Protein AF-A0AAV8ZAI3-F1 (afdb_monomer_lite)

Structure (mmCIF, N/CA/C/O backbone):
data_AF-A0AAV8ZAI3-F1
#
_entry.id   AF-A0AAV8ZAI3-F1
#
loop_
_atom_site.group_PDB
_atom_site.id
_atom_site.type_symbol
_atom_site.label_atom_id
_atom_site.label_alt_id
_atom_site.label_comp_id
_atom_site.label_asym_id
_atom_site.label_entity_id
_atom_site.label_seq_id
_atom_site.pdbx_PDB_ins_code
_atom_site.Cartn_x
_atom_site.Cartn_y
_atom_site.Cartn_z
_atom_site.occupancy
_atom_site.B_iso_or_equiv
_atom_site.auth_seq_id
_atom_site.auth_comp_id
_atom_site.auth_asym_id
_atom_site.auth_atom_id
_atom_site.pdbx_PDB_model_num
ATOM 1 N N . TYR A 1 1 ? -7.635 7.831 29.898 1.00 62.84 1 TYR A N 1
ATOM 2 C CA . TYR A 1 1 ? -7.127 9.206 29.703 1.00 62.84 1 TYR A CA 1
ATOM 3 C C . TYR A 1 1 ? -7.526 10.017 30.924 1.00 62.84 1 TYR A C 1
ATOM 5 O O . TYR A 1 1 ? -8.664 9.876 31.338 1.00 62.84 1 TYR A O 1
ATOM 13 N N . ASN A 1 2 ? -6.608 10.753 31.562 1.00 79.00 2 ASN A N 1
ATOM 14 C CA . ASN A 1 2 ? -6.885 11.492 32.811 1.00 79.00 2 ASN A CA 1
ATOM 15 C C . ASN A 1 2 ? -7.615 10.676 33.907 1.00 79.00 2 ASN A C 1
ATOM 17 O O . ASN A 1 2 ? -8.533 11.169 34.547 1.00 79.00 2 ASN A O 1
ATOM 21 N N . GLY A 1 3 ? -7.222 9.413 34.117 1.00 87.50 3 GLY A N 1
ATOM 22 C CA . GLY A 1 3 ? -7.841 8.540 35.128 1.00 87.50 3 GLY A CA 1
ATOM 23 C C . GLY A 1 3 ? -9.149 7.859 34.706 1.00 87.50 3 GLY A C 1
ATOM 24 O O . GLY A 1 3 ? -9.642 7.010 35.441 1.00 87.50 3 GLY A O 1
ATOM 25 N N . GLU A 1 4 ? -9.675 8.153 33.515 1.00 84.81 4 GLU A N 1
ATOM 26 C CA . GLU A 1 4 ? -10.882 7.515 32.983 1.00 84.81 4 GLU A CA 1
ATOM 27 C C . GLU A 1 4 ? -10.562 6.385 31.993 1.00 84.81 4 GLU A C 1
ATOM 29 O O . GLU A 1 4 ? -9.610 6.468 31.200 1.00 84.81 4 GLU A O 1
ATOM 34 N N . TYR A 1 5 ? -11.378 5.329 32.036 1.00 86.06 5 TYR A N 1
ATOM 35 C CA . TYR A 1 5 ? -11.318 4.183 31.130 1.00 86.06 5 TYR A CA 1
ATOM 36 C C . TYR A 1 5 ? -12.298 4.376 29.974 1.00 86.06 5 TYR A C 1
ATOM 38 O O . TYR A 1 5 ? -13.447 4.752 30.184 1.00 86.06 5 TYR A O 1
ATOM 46 N N . PHE A 1 6 ? -11.847 4.074 28.759 1.00 82.25 6 PHE A N 1
ATOM 47 C CA . PHE A 1 6 ? -12.652 4.177 27.545 1.00 82.25 6 PHE A CA 1
ATOM 48 C C . PHE A 1 6 ? -12.670 2.828 26.837 1.00 82.25 6 PHE A C 1
ATOM 50 O O . PHE A 1 6 ? -11.642 2.152 26.759 1.00 82.25 6 PHE A O 1
ATOM 57 N N . GLN A 1 7 ? -13.832 2.450 26.309 1.00 84.94 7 GLN A N 1
ATOM 58 C CA . GLN A 1 7 ? -13.997 1.253 25.498 1.00 84.94 7 GLN A CA 1
ATOM 59 C C . GLN A 1 7 ? -14.168 1.653 24.034 1.00 84.94 7 GLN A C 1
ATOM 61 O O . GLN A 1 7 ? -15.001 2.491 23.695 1.00 84.94 7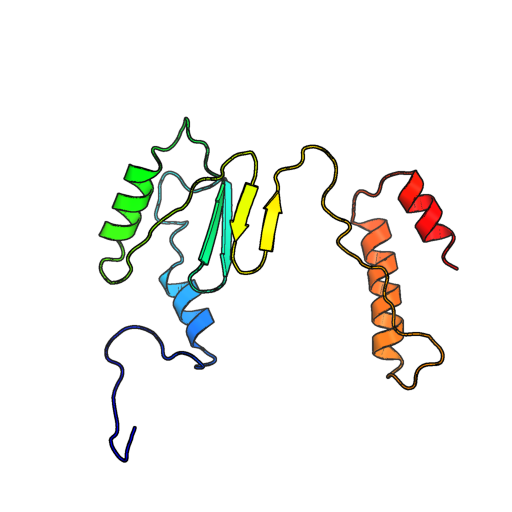 GLN A O 1
ATOM 66 N N . GLN A 1 8 ? -13.376 1.043 23.156 1.00 80.25 8 GLN A N 1
ATOM 67 C CA . GLN A 1 8 ? -13.537 1.216 21.720 1.00 80.25 8 GLN A CA 1
ATOM 68 C C . GLN A 1 8 ? -14.691 0.334 21.234 1.00 80.25 8 GLN A C 1
ATOM 70 O O . GLN A 1 8 ? -14.624 -0.890 21.341 1.00 80.25 8 GLN A O 1
ATOM 75 N N . HIS A 1 9 ? -15.754 0.959 20.728 1.00 80.06 9 HIS A N 1
ATOM 76 C CA . HIS A 1 9 ? -16.926 0.253 20.202 1.00 80.06 9 HIS A CA 1
ATOM 77 C C . HIS A 1 9 ? -16.768 -0.147 18.729 1.00 80.06 9 HIS A C 1
ATOM 79 O O . HIS A 1 9 ? -17.304 -1.174 18.322 1.00 80.06 9 HIS A O 1
ATOM 85 N N . GLU A 1 10 ? -16.008 0.626 17.946 1.00 75.75 10 GLU A N 1
ATOM 86 C CA . GLU A 1 10 ? -15.798 0.388 16.517 1.00 75.75 10 GLU A CA 1
ATOM 87 C C . GLU A 1 10 ? -14.332 0.571 16.106 1.00 75.75 10 GLU A C 1
ATOM 89 O O . GLU A 1 10 ? -13.595 1.399 16.652 1.00 75.75 10 GLU A O 1
ATOM 94 N N . GLY A 1 11 ? -13.913 -0.213 15.112 1.00 76.06 11 GLY A N 1
ATOM 95 C CA . GLY A 1 11 ? -12.538 -0.243 14.626 1.00 76.06 11 GLY A CA 1
ATOM 96 C C . GLY A 1 11 ? -11.586 -1.001 15.552 1.00 76.06 11 GLY A C 1
ATOM 97 O O . GLY A 1 11 ? -11.987 -1.692 16.487 1.00 76.06 11 GLY A O 1
ATOM 98 N N . THR A 1 12 ? -10.296 -0.894 15.260 1.00 76.38 12 THR A N 1
ATOM 99 C CA . THR A 1 12 ? -9.236 -1.547 16.033 1.00 76.38 12 THR A CA 1
ATOM 100 C C . THR A 1 12 ? -8.358 -0.485 16.680 1.00 76.38 12 THR A C 1
ATOM 102 O O . THR A 1 12 ? -8.056 0.516 16.029 1.00 76.38 12 THR A O 1
ATOM 105 N N . ALA A 1 13 ? -7.913 -0.689 17.919 1.00 78.88 13 ALA A N 1
ATOM 106 C CA . ALA A 1 13 ? -7.033 0.271 18.582 1.00 78.88 13 ALA A CA 1
ATOM 107 C C . ALA A 1 13 ? -5.711 0.422 17.812 1.00 78.88 13 ALA A C 1
ATOM 109 O O . ALA A 1 13 ? -5.088 -0.577 17.427 1.00 78.88 13 ALA A O 1
ATOM 110 N N . MET A 1 14 ? -5.268 1.666 17.612 1.00 76.62 14 MET A N 1
ATOM 111 C CA . MET A 1 14 ? -3.923 1.942 17.109 1.00 76.62 14 MET A CA 1
ATOM 112 C C . MET A 1 14 ? -2.896 1.399 18.110 1.00 76.62 14 MET A C 1
ATOM 114 O O . MET A 1 14 ? -3.015 1.618 19.313 1.00 76.62 14 MET A O 1
ATOM 118 N N . GLY A 1 15 ? -1.905 0.653 17.618 1.00 72.50 15 GLY A N 1
ATOM 119 C CA . GLY A 1 15 ? -0.880 0.022 18.457 1.00 72.50 15 GLY A CA 1
ATOM 120 C C . GLY A 1 15 ? -1.233 -1.374 18.981 1.00 72.50 15 GLY A C 1
ATOM 121 O O . GLY A 1 15 ? -0.382 -2.020 19.588 1.00 72.50 15 GLY A O 1
ATOM 122 N N . ASN A 1 16 ? -2.437 -1.891 18.714 1.00 78.25 16 ASN A N 1
ATOM 123 C CA . ASN A 1 16 ? -2.725 -3.305 18.952 1.00 78.25 16 ASN A CA 1
ATOM 124 C C . ASN A 1 16 ? -2.059 -4.164 17.856 1.00 78.25 16 ASN A C 1
ATOM 126 O O . ASN A 1 16 ? -2.251 -3.944 16.661 1.00 78.25 16 ASN A O 1
ATOM 130 N N . SER A 1 17 ? -1.261 -5.151 18.275 1.00 79.56 17 SER A N 1
ATOM 131 C CA . SER A 1 17 ? -0.479 -6.025 17.391 1.00 79.56 17 SER A CA 1
ATOM 132 C C . SER A 1 17 ? -1.338 -6.886 16.460 1.00 79.56 17 SER A C 1
ATOM 134 O O . SER A 1 17 ? -0.874 -7.289 15.395 1.00 79.56 17 SER A O 1
ATOM 136 N N . LEU A 1 18 ? -2.598 -7.141 16.821 1.00 80.50 18 LEU A N 1
ATOM 137 C CA . LEU A 1 18 ? -3.542 -7.919 16.020 1.00 80.50 18 LEU A CA 1
ATOM 138 C C . LEU A 1 18 ? -4.351 -7.053 15.040 1.00 80.50 18 LEU A C 1
ATOM 140 O O . LEU A 1 18 ? -4.913 -7.576 14.076 1.00 80.50 18 LEU A O 1
ATOM 144 N N . SER A 1 19 ? -4.385 -5.734 15.251 1.00 76.88 19 SER A N 1
ATOM 145 C CA . SER A 1 19 ? -5.138 -4.785 14.425 1.00 76.88 19 SER A CA 1
ATOM 146 C C . SER A 1 19 ? -4.833 -4.910 12.928 1.00 76.88 19 SER A C 1
ATOM 148 O O . SER A 1 19 ? -5.780 -5.080 12.159 1.00 76.88 19 SER A O 1
ATOM 150 N N . PRO A 1 20 ? -3.560 -4.941 12.472 1.00 73.00 20 PRO A N 1
ATOM 151 C CA . PRO A 1 20 ? -3.260 -5.031 11.041 1.00 73.00 20 PRO A CA 1
ATOM 152 C C . PRO A 1 20 ? -3.772 -6.330 10.409 1.00 73.00 20 PRO A C 1
ATOM 154 O O . PRO A 1 20 ? -4.223 -6.343 9.263 1.00 73.00 20 PRO A O 1
ATOM 157 N N . TYR A 1 21 ? -3.738 -7.432 11.163 1.00 76.50 21 TYR A N 1
ATOM 158 C CA . TYR A 1 21 ? -4.239 -8.721 10.697 1.00 76.50 21 TYR A CA 1
ATOM 159 C C . TYR A 1 21 ? -5.764 -8.710 10.553 1.00 76.50 21 TYR A C 1
ATOM 161 O O . TYR A 1 21 ? -6.287 -9.106 9.510 1.00 76.50 21 TYR A O 1
ATOM 169 N N . LEU A 1 22 ? -6.476 -8.204 11.564 1.00 75.00 22 LEU A N 1
ATOM 170 C CA . LEU A 1 22 ? -7.936 -8.084 11.534 1.00 75.00 22 LEU A CA 1
ATOM 171 C C . LEU A 1 22 ? -8.402 -7.141 10.423 1.00 75.00 22 LEU A C 1
ATOM 173 O O . LEU A 1 22 ? -9.338 -7.476 9.702 1.00 75.00 22 LEU A O 1
ATOM 177 N N . VAL A 1 23 ? -7.716 -6.013 10.226 1.00 75.31 23 VAL A N 1
ATOM 178 C CA . VAL A 1 23 ? -8.001 -5.063 9.140 1.00 75.31 23 VAL A CA 1
ATOM 179 C C . VAL A 1 23 ? -7.782 -5.707 7.771 1.00 75.31 23 VAL A C 1
ATOM 181 O O . VAL A 1 23 ? -8.581 -5.496 6.856 1.00 75.31 23 VAL A O 1
ATOM 184 N N . ASN A 1 24 ? -6.742 -6.527 7.607 1.00 74.00 24 ASN A N 1
ATOM 185 C CA . ASN A 1 24 ? -6.513 -7.269 6.365 1.00 74.00 24 ASN A CA 1
ATOM 186 C C . ASN A 1 24 ? -7.565 -8.352 6.114 1.00 74.00 24 ASN A C 1
ATOM 188 O O . ASN A 1 24 ? -8.000 -8.522 4.975 1.00 74.00 24 ASN A O 1
ATOM 192 N N . LEU A 1 25 ? -8.006 -9.058 7.156 1.00 75.56 25 LEU A N 1
ATOM 193 C CA . LEU A 1 25 ? -9.063 -10.059 7.043 1.00 75.56 25 LEU A CA 1
ATOM 194 C C . LEU A 1 25 ? -10.422 -9.420 6.722 1.00 75.56 25 LEU A C 1
ATOM 196 O O . LEU A 1 25 ? -11.125 -9.889 5.828 1.00 75.56 25 LEU A O 1
ATOM 200 N N . PHE A 1 26 ? -10.770 -8.334 7.416 1.00 73.06 26 PHE A N 1
ATOM 201 C CA . PHE A 1 26 ? -12.020 -7.596 7.224 1.00 73.06 26 PHE A CA 1
ATOM 202 C C . PHE A 1 26 ? -12.144 -7.046 5.797 1.00 73.06 26 PHE A C 1
ATOM 204 O O . PHE A 1 26 ? -13.201 -7.130 5.173 1.00 73.06 26 PHE A O 1
ATOM 211 N N . MET A 1 27 ? -11.033 -6.557 5.246 1.00 72.25 27 MET A N 1
ATOM 212 C CA . MET A 1 27 ? -10.962 -5.916 3.928 1.00 72.25 27 MET A CA 1
ATOM 213 C C . MET A 1 27 ? -10.468 -6.875 2.842 1.00 72.25 27 MET A C 1
ATOM 215 O O . MET A 1 27 ? -9.917 -6.456 1.821 1.00 72.25 27 MET A O 1
ATOM 219 N N . LYS A 1 28 ? -10.669 -8.183 3.021 1.00 74.25 28 LYS A N 1
ATOM 220 C CA . LYS A 1 28 ? -10.433 -9.168 1.965 1.00 74.25 28 LYS A CA 1
ATOM 221 C C . LYS A 1 28 ? -11.568 -9.092 0.937 1.00 74.25 28 LYS A C 1
ATOM 223 O O . LYS A 1 28 ? -12.486 -9.907 0.929 1.00 74.25 28 LYS A O 1
ATOM 228 N N . VAL A 1 29 ? -11.534 -8.055 0.098 1.00 70.25 29 VAL A N 1
ATOM 229 C CA . VAL A 1 29 ? -12.641 -7.717 -0.815 1.00 70.25 29 VAL A CA 1
ATOM 230 C C . VAL A 1 29 ? -12.530 -8.354 -2.200 1.00 70.25 29 VAL A C 1
ATOM 232 O O . VAL A 1 29 ? -13.497 -8.339 -2.957 1.00 70.25 29 VAL A O 1
ATOM 235 N N . LYS A 1 30 ? -11.375 -8.948 -2.520 1.00 66.69 30 LYS A N 1
ATOM 236 C CA . LYS A 1 30 ? -11.065 -9.479 -3.854 1.00 66.69 30 LYS A CA 1
ATOM 237 C C . LYS A 1 30 ? -12.112 -10.470 -4.370 1.00 66.69 30 LYS A C 1
ATOM 239 O O . LYS A 1 30 ? -12.539 -10.350 -5.509 1.00 66.69 30 LYS A O 1
ATOM 244 N N . ASP A 1 31 ? -12.578 -11.382 -3.521 1.00 65.56 31 ASP A N 1
ATOM 245 C CA . ASP A 1 31 ? -13.490 -12.463 -3.931 1.00 65.56 31 ASP A CA 1
ATOM 246 C C . ASP A 1 31 ? -14.944 -11.991 -4.133 1.00 65.56 31 ASP A C 1
ATOM 248 O O . ASP A 1 31 ? -15.820 -12.789 -4.453 1.00 65.56 31 ASP A O 1
ATOM 252 N N . LYS A 1 32 ? -15.231 -10.703 -3.898 1.00 68.81 32 LYS A N 1
ATOM 253 C CA . LYS A 1 32 ? -16.597 -10.154 -3.864 1.00 68.81 32 LYS A CA 1
ATOM 254 C C . LYS A 1 32 ? -16.872 -9.109 -4.943 1.00 68.81 32 LYS A C 1
ATOM 256 O O . LYS A 1 32 ? -17.976 -8.568 -4.977 1.00 68.81 32 LYS A O 1
ATOM 261 N N . PHE A 1 33 ? -15.904 -8.831 -5.813 1.00 73.06 33 PHE A N 1
ATOM 262 C CA . PHE A 1 33 ? -16.082 -7.938 -6.952 1.00 73.06 33 PHE A CA 1
ATOM 263 C C . PHE A 1 33 ? -15.869 -8.690 -8.260 1.00 73.06 33 PHE A C 1
ATOM 265 O O . PHE A 1 33 ? -14.864 -9.368 -8.435 1.00 73.06 33 PHE A O 1
ATOM 272 N N . GLU A 1 34 ? -16.809 -8.520 -9.188 1.00 72.50 34 GLU A N 1
ATOM 273 C CA . GLU A 1 34 ? -16.737 -9.064 -10.551 1.00 72.50 34 GLU A CA 1
ATOM 274 C C . GLU A 1 34 ? -15.505 -8.550 -11.310 1.00 72.50 34 GLU A C 1
ATOM 276 O O . GLU A 1 34 ? -14.869 -9.282 -12.062 1.00 72.50 34 GLU A O 1
ATOM 281 N N . TYR A 1 35 ? -15.128 -7.300 -11.035 1.00 74.50 35 TYR A N 1
ATOM 282 C CA . TYR A 1 35 ? -13.939 -6.657 -11.568 1.00 74.50 35 TYR A CA 1
ATOM 283 C C . TYR A 1 35 ? -13.088 -6.126 -10.421 1.00 74.50 35 TYR A C 1
ATOM 285 O O . TYR A 1 35 ? -13.559 -5.341 -9.594 1.00 74.50 35 TYR A O 1
ATOM 293 N N . PHE A 1 36 ? -11.828 -6.551 -10.382 1.00 81.31 36 PHE A N 1
ATOM 294 C CA . PHE A 1 36 ? -10.864 -6.150 -9.366 1.00 81.31 36 PHE A CA 1
ATOM 295 C C . PHE A 1 36 ? -9.599 -5.592 -10.030 1.00 81.31 36 PHE A C 1
ATOM 297 O O . PHE A 1 36 ? -9.245 -6.043 -11.124 1.00 81.31 36 PHE A O 1
ATOM 304 N N . PRO A 1 37 ? -8.906 -4.630 -9.401 1.00 85.19 37 PRO A N 1
ATOM 305 C CA . PRO A 1 37 ? -7.669 -4.071 -9.939 1.00 85.19 37 PRO A CA 1
ATOM 306 C C . PRO A 1 37 ? -6.629 -5.132 -10.274 1.00 85.19 37 PRO A C 1
ATOM 308 O O . PRO A 1 37 ? -6.483 -6.132 -9.566 1.00 85.19 37 PRO A O 1
ATOM 311 N N . ARG A 1 38 ? -5.859 -4.881 -11.338 1.00 83.75 38 ARG A N 1
ATOM 312 C CA . ARG A 1 38 ? -4.772 -5.774 -11.765 1.00 83.75 38 ARG A CA 1
ATOM 313 C C . ARG A 1 38 ? -3.683 -5.861 -10.700 1.00 83.75 38 ARG A C 1
ATOM 315 O O . ARG A 1 38 ? -3.100 -6.920 -10.489 1.00 83.75 38 ARG A O 1
ATOM 322 N N . VAL A 1 39 ? -3.424 -4.737 -10.042 1.00 85.00 39 VAL A N 1
ATOM 323 C CA . VAL A 1 39 ? -2.537 -4.630 -8.885 1.00 85.00 39 VAL A CA 1
ATOM 324 C C . VAL A 1 39 ? -3.360 -4.101 -7.724 1.00 85.00 39 VAL A C 1
ATOM 326 O O . VAL A 1 39 ? -4.129 -3.161 -7.907 1.00 85.00 39 VAL A O 1
ATOM 329 N N . TRP A 1 40 ? -3.191 -4.707 -6.551 1.00 86.19 40 TRP A N 1
ATOM 330 C CA . TRP A 1 40 ? -3.811 -4.282 -5.300 1.00 86.19 40 TRP A CA 1
ATOM 331 C C . TRP A 1 40 ? -2.836 -4.544 -4.157 1.00 86.19 40 TRP A C 1
ATOM 333 O O . TRP A 1 40 ? -2.767 -5.652 -3.618 1.00 86.19 40 TRP A O 1
ATOM 343 N N . PHE A 1 41 ? -2.048 -3.531 -3.823 1.00 84.62 41 PHE A N 1
ATOM 344 C CA . PHE A 1 41 ? -1.168 -3.552 -2.667 1.00 84.62 41 PHE A CA 1
ATOM 345 C C . PHE A 1 41 ? -1.769 -2.711 -1.563 1.00 84.62 41 PHE A C 1
ATOM 347 O O . PHE A 1 41 ? -2.349 -1.659 -1.811 1.00 84.62 41 PHE A O 1
ATOM 354 N N . ARG A 1 42 ? -1.644 -3.201 -0.337 1.00 84.00 42 ARG A N 1
ATOM 355 C CA . ARG A 1 42 ? -2.276 -2.589 0.817 1.00 84.00 42 ARG A CA 1
ATOM 356 C C . ARG A 1 42 ? -1.293 -2.466 1.958 1.00 84.00 42 ARG A C 1
ATOM 358 O O . ARG A 1 42 ? -0.634 -3.446 2.304 1.00 84.00 42 ARG 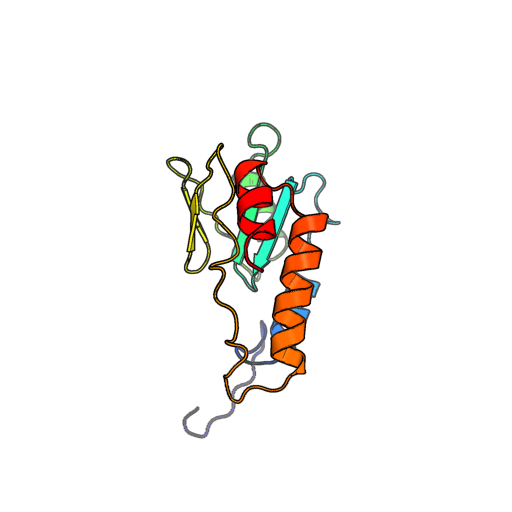A O 1
ATOM 365 N N . TYR A 1 43 ? -1.248 -1.284 2.548 1.00 82.12 43 TYR A N 1
ATOM 366 C CA . TYR A 1 43 ? -0.496 -0.989 3.751 1.00 82.12 43 TYR A CA 1
ATOM 367 C C . TYR A 1 43 ? -1.452 -0.428 4.800 1.00 82.12 43 TYR A C 1
ATOM 369 O O . TYR A 1 43 ? -1.782 0.749 4.781 1.00 82.12 43 TYR A O 1
ATOM 377 N N . VAL A 1 44 ? -1.922 -1.297 5.699 1.00 80.31 44 VAL A N 1
ATOM 378 C CA . VAL A 1 44 ? -2.956 -0.977 6.699 1.00 80.31 44 VAL A CA 1
ATOM 379 C C . VAL A 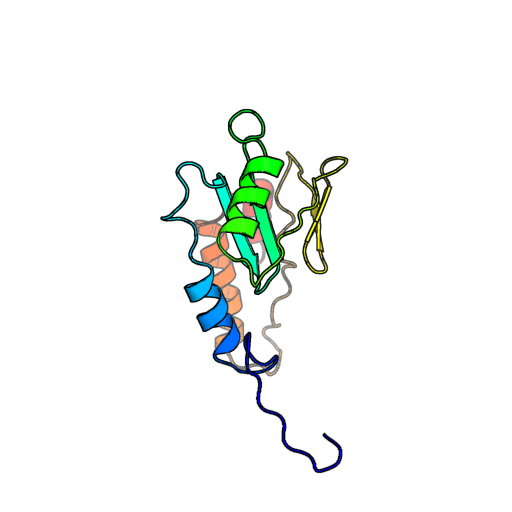1 44 ? -4.198 -0.364 6.032 1.00 80.31 44 VAL A C 1
ATOM 381 O O . VAL A 1 44 ? -5.002 -1.113 5.469 1.00 80.31 44 VAL A O 1
ATOM 384 N N . ASP A 1 45 ? -4.330 0.960 6.047 1.00 79.06 45 ASP A N 1
ATOM 385 C CA . ASP A 1 45 ? -5.472 1.695 5.506 1.00 79.06 45 ASP A CA 1
ATOM 386 C C . ASP A 1 45 ? -5.227 2.216 4.080 1.00 79.06 45 ASP A C 1
ATOM 388 O O . ASP A 1 45 ? -6.187 2.394 3.330 1.00 79.06 45 ASP A O 1
ATOM 392 N N . ASP A 1 46 ? -3.966 2.339 3.655 1.00 86.75 46 ASP A N 1
ATOM 393 C CA . ASP A 1 46 ? -3.590 2.838 2.332 1.00 86.75 46 ASP A CA 1
ATOM 394 C C . ASP A 1 46 ? -3.560 1.726 1.284 1.00 86.75 46 ASP A C 1
ATOM 396 O O . ASP A 1 46 ? -3.076 0.611 1.518 1.00 86.75 46 ASP A O 1
ATOM 400 N N . ILE A 1 47 ? -4.072 2.026 0.089 1.00 88.62 47 ILE A N 1
ATOM 401 C CA . ILE A 1 47 ? -4.190 1.066 -1.011 1.00 88.62 47 ILE A CA 1
ATOM 402 C C . ILE A 1 47 ? -3.575 1.662 -2.275 1.00 88.62 47 ILE A C 1
ATOM 404 O O . ILE A 1 47 ? -4.024 2.689 -2.773 1.00 88.62 47 ILE A O 1
ATOM 408 N N . LEU A 1 48 ? -2.592 0.960 -2.836 1.00 89.69 48 LEU A N 1
ATOM 409 C CA . LEU A 1 48 ? -2.078 1.207 -4.176 1.00 89.69 48 LEU A CA 1
ATOM 410 C C . LEU A 1 48 ? -2.745 0.227 -5.139 1.00 89.69 48 LEU A C 1
ATOM 412 O O . LEU A 1 48 ? -2.553 -0.991 -5.043 1.00 89.69 48 LEU A O 1
ATOM 416 N N . ALA A 1 49 ? -3.514 0.756 -6.085 1.00 89.38 49 ALA A N 1
ATOM 417 C CA . ALA A 1 49 ? -4.265 -0.049 -7.034 1.00 89.38 49 ALA A CA 1
ATOM 418 C C . ALA A 1 49 ? -4.052 0.411 -8.480 1.00 89.38 49 ALA A C 1
ATOM 420 O O . ALA A 1 49 ? -4.023 1.603 -8.769 1.00 89.38 49 ALA A O 1
ATOM 421 N N . VAL A 1 50 ? -3.928 -0.552 -9.397 1.00 88.62 50 VAL A N 1
ATOM 422 C CA . VAL A 1 50 ? -3.807 -0.290 -10.841 1.00 88.62 50 VAL A CA 1
ATOM 423 C C . VAL A 1 50 ? -5.060 -0.791 -11.545 1.00 88.62 50 VAL A C 1
ATOM 425 O O . VAL A 1 50 ? -5.324 -1.997 -11.588 1.00 88.62 50 VAL A O 1
ATOM 428 N N . PHE A 1 51 ? -5.816 0.151 -12.102 1.00 85.94 51 PHE A N 1
ATOM 429 C CA . PHE A 1 51 ? -7.070 -0.089 -12.808 1.00 85.94 51 PHE A CA 1
ATOM 430 C C . PHE A 1 51 ? -6.887 0.034 -14.319 1.00 85.94 51 PHE A C 1
ATOM 432 O O . PHE A 1 51 ? -6.114 0.863 -14.796 1.00 85.94 51 PHE A O 1
ATOM 439 N N . ASP A 1 52 ? -7.661 -0.748 -15.068 1.00 82.56 52 ASP A N 1
ATOM 440 C CA . ASP A 1 52 ? -7.948 -0.429 -16.462 1.00 82.56 52 ASP A CA 1
ATOM 441 C C . ASP A 1 52 ? -9.157 0.512 -16.498 1.00 82.56 52 ASP A C 1
ATOM 443 O O . ASP A 1 52 ? -10.297 0.101 -16.264 1.00 82.56 52 ASP A O 1
ATOM 447 N N . THR A 1 53 ? -8.895 1.791 -16.765 1.00 72.38 53 THR A N 1
ATOM 448 C CA . THR A 1 53 ? -9.917 2.845 -16.790 1.00 72.38 53 THR A CA 1
ATOM 449 C C . THR A 1 53 ? -10.953 2.649 -17.894 1.00 72.38 53 THR A C 1
ATOM 451 O O . THR A 1 53 ? -12.045 3.203 -17.801 1.00 72.38 53 THR A O 1
ATOM 454 N N . LYS A 1 54 ? -10.657 1.846 -18.925 1.00 71.94 54 LYS A N 1
ATOM 455 C CA . LYS A 1 54 ? -11.618 1.523 -19.989 1.00 71.94 54 LYS A CA 1
ATOM 456 C C . LYS A 1 54 ? -12.603 0.435 -19.566 1.00 71.94 54 LYS A C 1
ATOM 458 O O . LYS A 1 54 ? -13.714 0.394 -20.083 1.00 71.94 54 LYS A O 1
ATOM 463 N N . ALA A 1 55 ? -12.200 -0.439 -18.643 1.00 66.50 55 ALA A N 1
ATOM 464 C CA . ALA A 1 55 ? -13.014 -1.556 -18.171 1.00 66.50 55 ALA A CA 1
ATOM 465 C C . ALA A 1 55 ? -13.852 -1.205 -16.932 1.00 66.50 55 ALA A C 1
ATOM 467 O O . ALA A 1 55 ? -14.920 -1.776 -16.725 1.00 66.50 55 ALA A O 1
ATOM 468 N N . ILE A 1 56 ? -13.371 -0.285 -16.088 1.00 70.56 56 ILE A N 1
ATOM 469 C CA . ILE A 1 56 ? -13.976 0.015 -14.787 1.00 70.56 56 ILE A CA 1
ATOM 470 C C . ILE A 1 56 ? -14.074 1.530 -14.605 1.00 70.56 56 ILE A C 1
ATOM 472 O O . ILE A 1 56 ? -13.064 2.230 -14.572 1.00 70.56 56 ILE A O 1
ATOM 476 N N . GLY A 1 57 ? -15.294 2.029 -14.392 1.00 82.81 57 GLY A N 1
ATOM 477 C CA . GLY A 1 57 ? -15.496 3.379 -13.869 1.00 82.81 57 GLY A CA 1
ATOM 478 C C . GLY A 1 57 ? -15.063 3.438 -12.404 1.00 82.81 57 GLY A C 1
ATOM 479 O O . GLY A 1 57 ? -15.709 2.825 -11.550 1.00 82.81 57 GLY A O 1
ATOM 480 N N . LEU A 1 58 ? -13.974 4.154 -12.116 1.00 85.75 58 LEU A N 1
ATOM 481 C CA . LEU A 1 58 ? -13.378 4.223 -10.779 1.00 85.75 58 LEU A CA 1
ATOM 482 C C . LEU A 1 58 ? -14.364 4.740 -9.723 1.00 85.75 58 LEU A C 1
ATOM 484 O O . LEU A 1 58 ? -14.481 4.142 -8.656 1.00 85.75 58 LEU A O 1
ATOM 488 N N . ASP A 1 59 ? -15.157 5.759 -10.057 1.00 88.19 59 ASP A N 1
ATOM 489 C CA . ASP A 1 59 ? -16.190 6.297 -9.164 1.00 88.19 59 ASP A CA 1
ATOM 490 C C . ASP A 1 59 ? -17.229 5.244 -8.770 1.00 88.19 59 ASP A C 1
ATOM 492 O O . ASP A 1 59 ? -17.604 5.134 -7.604 1.00 88.19 59 ASP A O 1
ATOM 496 N N . ASN A 1 60 ? -17.661 4.412 -9.722 1.00 87.56 60 ASN A N 1
ATOM 497 C CA . ASN A 1 60 ? -18.606 3.330 -9.452 1.00 87.56 60 ASN A CA 1
ATOM 498 C C . ASN A 1 60 ? -17.976 2.254 -8.554 1.00 87.56 60 ASN A C 1
ATOM 500 O O . ASN A 1 60 ? -18.626 1.730 -7.651 1.00 87.56 60 ASN A O 1
ATOM 504 N N . PHE A 1 61 ? -16.701 1.927 -8.772 1.00 87.06 61 PHE A N 1
ATOM 505 C CA . PHE A 1 61 ? -15.981 0.978 -7.924 1.00 87.06 61 PHE A CA 1
ATOM 506 C C . PHE A 1 61 ? -15.857 1.488 -6.481 1.00 87.06 61 PHE A C 1
ATOM 508 O O . PHE A 1 61 ? -16.166 0.764 -5.535 1.00 87.06 61 PHE A O 1
ATOM 515 N N . VAL A 1 62 ? -15.486 2.756 -6.311 1.00 88.81 62 VAL A N 1
ATOM 516 C CA . VAL A 1 62 ? -15.360 3.403 -4.999 1.00 88.81 62 VAL A CA 1
ATOM 517 C C . VAL A 1 62 ? -16.724 3.543 -4.320 1.00 88.81 62 VAL A C 1
ATOM 519 O O . VAL A 1 62 ? -16.843 3.286 -3.123 1.00 88.81 62 VAL A O 1
ATOM 522 N N . ALA A 1 63 ? -17.787 3.850 -5.068 1.00 89.50 63 ALA A N 1
ATOM 523 C CA . ALA A 1 63 ? -19.152 3.859 -4.546 1.00 89.50 63 ALA A CA 1
ATOM 524 C C . ALA A 1 63 ? -19.586 2.472 -4.044 1.00 89.50 63 ALA A C 1
ATOM 526 O O . ALA A 1 63 ? -20.156 2.362 -2.958 1.00 89.50 63 ALA A O 1
ATOM 527 N N . LYS A 1 64 ? -19.270 1.399 -4.783 1.00 87.81 64 LYS A N 1
ATOM 528 C CA . LYS A 1 64 ? -19.535 0.018 -4.347 1.00 87.81 64 LYS A CA 1
ATOM 529 C C . LYS A 1 64 ? -18.747 -0.349 -3.087 1.00 87.81 64 LYS A C 1
ATOM 531 O O . LYS A 1 64 ? -19.308 -0.984 -2.196 1.00 87.81 64 LYS A O 1
ATOM 536 N N . LEU A 1 65 ? -17.480 0.061 -2.988 1.00 87.00 65 LEU A N 1
ATOM 537 C CA . LEU A 1 65 ? -16.668 -0.122 -1.779 1.00 87.00 65 LEU A CA 1
ATOM 538 C C . LEU A 1 65 ? -17.288 0.585 -0.568 1.00 87.00 65 LEU A C 1
ATOM 540 O O . LEU A 1 65 ? -17.503 -0.052 0.461 1.00 87.00 65 LEU A O 1
ATOM 544 N N . ASN A 1 66 ? -17.641 1.862 -0.718 1.00 89.19 66 ASN A N 1
ATOM 545 C CA . ASN A 1 66 ? -18.267 2.666 0.334 1.00 89.19 66 ASN A CA 1
ATOM 546 C C . ASN A 1 66 ? -19.636 2.122 0.762 1.00 89.19 66 ASN A C 1
ATOM 548 O O . ASN A 1 66 ? -19.961 2.113 1.944 1.00 89.19 66 ASN A O 1
ATOM 552 N N . ASN A 1 67 ? -20.439 1.620 -0.180 1.00 87.88 67 ASN A N 1
ATOM 553 C CA . ASN A 1 67 ? -21.708 0.972 0.144 1.00 87.88 67 ASN A CA 1
ATOM 554 C C . ASN A 1 67 ? -21.492 -0.332 0.928 1.00 87.88 67 ASN A C 1
ATOM 556 O O . ASN A 1 67 ? -22.248 -0.650 1.844 1.00 87.88 67 ASN A O 1
ATOM 560 N N . ARG A 1 68 ? -20.440 -1.085 0.586 1.00 83.75 68 ARG A N 1
ATOM 561 C CA . ARG A 1 68 ? -20.160 -2.378 1.211 1.00 83.75 68 ARG A CA 1
ATOM 562 C C . ARG A 1 68 ? -19.630 -2.254 2.634 1.00 83.75 68 ARG A C 1
ATOM 564 O O . ARG A 1 68 ? -19.962 -3.098 3.470 1.00 83.75 68 ARG A O 1
ATOM 571 N N . PHE A 1 69 ? -18.799 -1.248 2.874 1.00 83.06 69 PHE A N 1
ATOM 572 C CA . PHE A 1 69 ? -18.192 -0.960 4.165 1.00 83.06 69 PHE A CA 1
ATOM 573 C C . PHE A 1 69 ? -18.664 0.416 4.643 1.00 83.06 69 PHE A C 1
ATOM 575 O O . PHE A 1 69 ? -17.894 1.366 4.610 1.00 83.06 69 PHE A O 1
ATOM 582 N N . PRO A 1 70 ? -19.917 0.547 5.108 1.00 81.69 70 PRO A N 1
ATOM 583 C CA . PRO A 1 70 ? -20.474 1.846 5.493 1.00 81.69 70 PRO A CA 1
ATOM 584 C C . PRO A 1 70 ? -19.719 2.512 6.656 1.00 81.69 70 PRO A C 1
ATOM 586 O O . PRO A 1 70 ? -19.825 3.718 6.848 1.00 81.69 70 PRO A O 1
ATOM 589 N N . THR A 1 71 ? -18.945 1.735 7.417 1.00 82.94 71 THR A N 1
ATOM 590 C CA . THR A 1 71 ? -18.084 2.211 8.506 1.00 82.94 71 THR A CA 1
ATOM 591 C C . THR A 1 71 ? -16.738 2.767 8.028 1.00 82.94 71 THR A C 1
ATOM 593 O O . THR A 1 71 ? -16.050 3.418 8.808 1.00 82.94 71 THR A O 1
ATOM 596 N N . ILE A 1 72 ? -16.340 2.526 6.771 1.00 82.31 72 ILE A N 1
ATOM 597 C CA . ILE A 1 72 ? -15.059 2.968 6.205 1.00 82.31 72 ILE A CA 1
ATOM 598 C C . ILE A 1 72 ? -15.321 3.779 4.940 1.00 82.31 72 ILE A C 1
ATOM 600 O O . ILE A 1 72 ? -15.877 3.281 3.964 1.00 82.31 72 ILE A O 1
ATOM 604 N N . LYS A 1 73 ? -14.853 5.027 4.928 1.00 86.50 73 LYS A N 1
ATOM 605 C CA . LYS A 1 73 ? -14.949 5.892 3.755 1.00 86.50 73 LYS A CA 1
ATOM 606 C C . LYS A 1 73 ? -13.694 5.762 2.896 1.00 86.50 73 LYS A C 1
ATOM 608 O O . LYS A 1 73 ? -12.646 6.299 3.232 1.00 86.50 73 LYS A O 1
ATOM 613 N N . PHE A 1 74 ? -13.824 5.081 1.768 1.00 87.69 74 PHE A N 1
ATOM 614 C CA . PHE A 1 74 ? -12.825 5.022 0.714 1.00 87.69 74 PHE A CA 1
ATOM 615 C C . PHE A 1 74 ? -12.831 6.310 -0.105 1.00 87.69 74 PHE A C 1
ATOM 617 O O . PHE A 1 74 ? -13.860 6.722 -0.653 1.00 87.69 74 PHE A O 1
ATOM 624 N N . THR A 1 75 ? -11.648 6.895 -0.227 1.00 90.44 75 THR A N 1
ATOM 625 C CA . THR A 1 75 ? -11.306 7.974 -1.153 1.00 90.44 75 THR A CA 1
ATOM 626 C C . THR A 1 75 ? -10.158 7.508 -2.038 1.00 90.44 75 THR A C 1
ATOM 628 O O . THR A 1 75 ? -9.500 6.514 -1.734 1.00 90.44 75 THR A O 1
ATOM 631 N N . TYR A 1 76 ? -9.933 8.192 -3.154 1.00 90.75 76 TYR A N 1
ATOM 632 C CA . TYR A 1 76 ? -8.847 7.857 -4.063 1.00 90.75 76 TYR A CA 1
ATOM 633 C C . TYR A 1 76 ? -8.201 9.122 -4.609 1.00 90.75 76 TYR A C 1
ATOM 635 O O . TYR A 1 76 ? -8.842 10.169 -4.704 1.00 90.75 76 TYR A O 1
ATOM 643 N N . GLU A 1 77 ? -6.947 8.981 -5.011 1.00 90.75 77 GLU A N 1
ATOM 644 C CA . GLU A 1 77 ? -6.208 9.971 -5.778 1.00 90.75 77 GLU A CA 1
ATOM 645 C C . GLU A 1 77 ? -5.754 9.318 -7.078 1.00 90.75 77 GLU A C 1
ATOM 647 O O . GLU A 1 77 ? -5.391 8.139 -7.110 1.00 90.75 77 GLU A O 1
ATOM 652 N N . MET A 1 78 ? -5.827 10.075 -8.168 1.00 89.88 78 MET A N 1
ATOM 653 C CA . MET A 1 78 ? -5.351 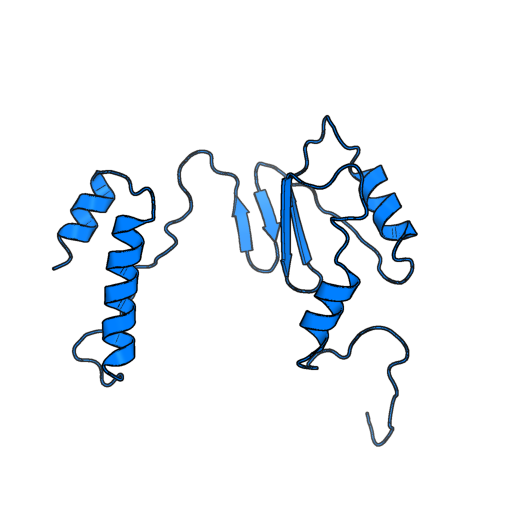9.616 -9.465 1.00 89.88 78 MET A CA 1
ATOM 654 C C . MET A 1 78 ? -3.907 10.034 -9.654 1.00 89.88 78 MET A C 1
ATOM 656 O O . MET A 1 78 ? -3.500 11.123 -9.254 1.00 89.88 78 MET A O 1
ATOM 660 N N . GLU A 1 79 ? -3.152 9.173 -10.324 1.00 89.62 79 GLU A N 1
ATOM 661 C CA . GLU A 1 79 ? -1.835 9.546 -10.814 1.00 89.62 79 GLU A CA 1
ATOM 662 C C . GLU A 1 79 ? -1.945 10.780 -11.720 1.00 89.62 79 GLU A C 1
ATOM 664 O O . GLU A 1 79 ? -2.821 10.864 -12.585 1.00 89.62 79 GLU A O 1
ATOM 669 N N . HIS A 1 80 ? -1.018 11.716 -11.537 1.00 88.06 80 HIS A N 1
ATOM 670 C CA . HIS A 1 80 ? -0.896 12.917 -12.346 1.00 88.06 80 HIS A CA 1
ATOM 671 C C . HIS A 1 80 ? 0.551 13.058 -12.822 1.00 88.06 80 HIS A C 1
ATOM 673 O O . HIS A 1 80 ? 1.479 12.935 -12.028 1.00 88.06 80 HIS A O 1
ATOM 679 N N . ASN A 1 81 ? 0.754 13.316 -14.118 1.00 88.25 81 ASN A N 1
ATOM 680 C CA . ASN A 1 81 ? 2.084 13.387 -14.741 1.00 88.25 81 ASN A CA 1
ATOM 681 C C . ASN A 1 81 ? 2.975 12.166 -14.434 1.00 88.25 81 ASN A C 1
ATOM 683 O O . ASN A 1 81 ? 4.144 12.336 -14.099 1.00 88.25 81 ASN A O 1
ATOM 687 N N . GLU A 1 82 ? 2.422 10.948 -14.517 1.00 88.06 82 GLU A N 1
ATOM 688 C CA . GLU A 1 82 ? 3.152 9.690 -14.252 1.00 88.06 82 GLU A CA 1
ATOM 689 C C . GLU A 1 82 ? 3.663 9.552 -12.807 1.00 88.06 82 GLU A C 1
ATOM 691 O O . GLU A 1 82 ? 4.578 8.777 -12.522 1.00 88.06 82 GLU A O 1
ATOM 696 N N . GLN A 1 83 ? 3.085 10.319 -11.881 1.00 88.69 83 GLN A N 1
ATOM 697 C CA . GLN A 1 83 ? 3.478 10.355 -10.480 1.00 88.69 83 GLN A CA 1
ATOM 698 C C . GLN A 1 83 ? 2.269 10.175 -9.564 1.00 88.69 83 GLN A C 1
ATOM 700 O O . GLN A 1 83 ? 1.196 10.737 -9.794 1.00 88.69 83 GLN A O 1
ATOM 705 N N . LEU A 1 84 ? 2.456 9.394 -8.503 1.00 91.50 84 LEU A N 1
ATOM 706 C CA . LEU A 1 84 ? 1.455 9.147 -7.473 1.00 91.50 84 LEU A CA 1
ATOM 707 C C . LEU A 1 84 ? 2.126 9.127 -6.101 1.00 91.50 84 LEU A C 1
ATOM 709 O O . LEU A 1 84 ? 3.109 8.417 -5.893 1.00 91.50 84 LEU A O 1
ATOM 713 N N . GLN A 1 85 ? 1.600 9.901 -5.158 1.00 89.00 85 GLN A N 1
ATOM 714 C CA . GLN A 1 85 ? 2.051 9.838 -3.771 1.00 89.00 85 GLN A CA 1
ATOM 715 C C . GLN A 1 85 ? 1.440 8.602 -3.104 1.00 89.00 85 GLN A C 1
ATOM 717 O O . GLN A 1 85 ? 0.249 8.336 -3.244 1.00 89.00 85 GLN A O 1
ATOM 722 N N . PHE A 1 86 ? 2.265 7.813 -2.420 1.00 88.50 86 PHE A N 1
ATOM 723 C CA . PHE A 1 86 ? 1.814 6.648 -1.668 1.00 88.50 86 PHE A CA 1
ATOM 724 C C . PHE A 1 86 ? 2.661 6.498 -0.407 1.00 88.50 86 PHE A C 1
ATOM 726 O O . PHE A 1 86 ? 3.870 6.282 -0.503 1.00 88.50 86 PHE A O 1
ATOM 733 N N . LEU A 1 87 ? 2.034 6.587 0.771 1.00 87.56 87 LEU A N 1
ATOM 734 C CA . LEU A 1 87 ? 2.736 6.691 2.057 1.00 87.56 87 LEU A CA 1
ATOM 735 C C . LEU A 1 87 ? 3.738 7.867 2.028 1.00 87.56 87 LEU A C 1
ATOM 737 O O . LEU A 1 87 ? 3.410 8.947 1.548 1.00 87.56 87 LEU A O 1
ATOM 741 N N . ASP A 1 88 ? 4.974 7.641 2.475 1.00 86.19 88 ASP A N 1
ATOM 742 C CA . ASP A 1 88 ? 6.059 8.629 2.465 1.00 86.19 88 ASP A CA 1
ATOM 743 C C . ASP A 1 88 ? 6.915 8.574 1.183 1.00 86.19 88 ASP A C 1
ATOM 745 O O . ASP A 1 88 ? 8.062 9.032 1.168 1.00 86.19 88 ASP A O 1
ATOM 749 N N . VAL A 1 89 ? 6.409 7.964 0.101 1.00 85.56 89 VAL A N 1
ATOM 750 C CA . VAL A 1 89 ? 7.152 7.824 -1.159 1.00 85.56 89 VAL A CA 1
ATOM 751 C C . VAL A 1 89 ? 6.376 8.345 -2.368 1.00 85.56 89 VAL A C 1
ATOM 753 O O . VAL A 1 89 ? 5.158 8.227 -2.474 1.00 85.56 89 VAL A O 1
ATOM 756 N N . LEU A 1 90 ? 7.119 8.899 -3.327 1.00 87.38 90 LEU A N 1
ATOM 757 C CA . LEU A 1 90 ? 6.602 9.257 -4.644 1.00 87.38 90 LEU A CA 1
ATOM 758 C C . LEU A 1 90 ? 6.816 8.081 -5.601 1.00 87.38 90 LEU A C 1
ATOM 760 O O . LEU A 1 90 ? 7.953 7.731 -5.930 1.00 87.38 90 LEU A O 1
ATOM 764 N N . VAL A 1 91 ? 5.723 7.471 -6.043 1.00 85.88 91 VAL A N 1
ATOM 765 C CA . VAL A 1 91 ? 5.723 6.424 -7.063 1.00 85.88 91 VAL A CA 1
ATOM 766 C C . VAL A 1 91 ? 5.755 7.103 -8.424 1.00 85.88 91 VAL A C 1
ATOM 768 O O . VAL A 1 91 ? 4.831 7.828 -8.775 1.00 85.88 91 VAL A O 1
ATOM 771 N N . ILE A 1 92 ? 6.823 6.874 -9.186 1.00 86.38 92 ILE A N 1
ATOM 772 C CA . ILE A 1 92 ? 6.990 7.412 -10.539 1.00 86.38 92 ILE A CA 1
ATOM 773 C C . ILE A 1 92 ? 6.910 6.251 -11.522 1.00 86.38 92 ILE A C 1
ATOM 775 O O . ILE A 1 92 ? 7.670 5.283 -11.416 1.00 86.38 92 ILE A O 1
ATOM 779 N N . ARG A 1 93 ? 5.998 6.344 -12.484 1.00 81.19 93 ARG A N 1
ATOM 780 C CA . ARG A 1 93 ? 5.851 5.369 -13.557 1.00 81.19 93 ARG A CA 1
ATOM 781 C C . ARG A 1 93 ? 6.881 5.655 -14.641 1.00 81.19 93 ARG A C 1
ATOM 783 O O . ARG A 1 93 ? 6.606 6.356 -15.600 1.00 81.19 93 ARG A O 1
ATOM 790 N N . ASN A 1 94 ? 8.069 5.082 -14.490 1.00 77.75 94 ASN A N 1
ATOM 791 C CA . ASN A 1 94 ? 9.080 5.110 -15.540 1.00 77.75 94 ASN A CA 1
ATOM 792 C C . ASN A 1 94 ? 8.979 3.849 -16.415 1.00 77.75 94 ASN A C 1
ATOM 794 O O . ASN A 1 94 ? 8.831 2.739 -15.899 1.00 77.75 94 ASN A O 1
ATOM 798 N N . SER A 1 95 ? 9.068 4.016 -17.734 1.00 64.62 95 SER A N 1
ATOM 799 C CA . SER A 1 95 ? 9.202 2.907 -18.689 1.00 64.62 95 SER A CA 1
ATOM 800 C C . SER A 1 95 ? 10.608 2.294 -18.669 1.00 64.62 95 SER A C 1
ATOM 802 O O . SER A 1 95 ? 10.777 1.129 -19.030 1.00 64.62 95 SER A O 1
ATOM 804 N N . GLU A 1 96 ? 11.598 3.034 -18.168 1.00 59.69 96 GLU A N 1
ATOM 805 C CA . GLU A 1 96 ? 12.978 2.588 -18.027 1.00 59.69 96 GLU A CA 1
ATOM 806 C C . GLU A 1 96 ? 13.342 2.360 -16.554 1.00 59.69 96 GLU A C 1
ATOM 808 O O . GLU A 1 96 ? 13.503 3.293 -15.774 1.00 59.69 96 GLU A O 1
ATOM 813 N N . ASN A 1 97 ? 13.528 1.083 -16.210 1.00 53.81 97 ASN A N 1
ATOM 814 C CA . ASN A 1 97 ? 14.176 0.567 -15.002 1.00 53.81 97 ASN A CA 1
ATOM 815 C C . ASN A 1 97 ? 13.535 0.939 -13.647 1.00 53.81 97 ASN A C 1
ATOM 817 O O . ASN A 1 97 ? 13.523 2.084 -13.200 1.00 53.81 97 ASN A O 1
ATOM 821 N N . MET A 1 98 ? 13.105 -0.093 -12.905 1.00 54.31 98 MET A N 1
ATOM 822 C CA . MET A 1 98 ? 12.878 0.018 -11.460 1.00 54.31 98 MET A CA 1
ATOM 823 C C . MET A 1 98 ? 14.119 0.640 -10.807 1.00 54.31 98 MET A C 1
ATOM 825 O O . MET A 1 98 ? 15.248 0.219 -11.080 1.00 54.31 98 MET A O 1
ATOM 829 N N . LYS A 1 99 ? 13.901 1.628 -9.932 1.00 52.44 99 LYS A N 1
ATOM 830 C CA . LYS A 1 99 ? 14.944 2.211 -9.081 1.00 52.44 99 LYS A CA 1
ATOM 831 C C . LYS A 1 99 ? 15.758 1.076 -8.455 1.00 52.44 99 LYS A C 1
ATOM 833 O O . LYS A 1 99 ? 15.165 0.119 -7.951 1.00 52.44 99 LYS A O 1
ATOM 838 N N . GLU A 1 100 ? 17.088 1.174 -8.508 1.00 53.00 100 GLU A N 1
ATOM 839 C CA . GLU A 1 100 ? 17.997 0.189 -7.911 1.00 53.00 100 GLU A CA 1
ATOM 840 C C . GLU A 1 100 ? 17.543 -0.133 -6.487 1.00 53.00 100 GLU A C 1
ATOM 842 O O . GLU A 1 100 ? 17.660 0.679 -5.574 1.00 53.00 100 GLU A O 1
ATOM 847 N N . THR A 1 101 ? 16.963 -1.320 -6.300 1.00 54.59 101 THR A N 1
ATOM 848 C CA . THR A 1 101 ? 16.333 -1.711 -5.028 1.00 54.59 101 THR A CA 1
ATOM 849 C C . THR A 1 101 ? 17.377 -2.024 -3.953 1.00 54.59 101 THR A C 1
ATOM 851 O O . THR A 1 101 ? 17.038 -2.320 -2.813 1.00 54.59 101 THR A O 1
ATOM 854 N N . ALA A 1 102 ? 18.662 -1.949 -4.297 1.00 59.06 102 ALA A N 1
ATOM 855 C CA . ALA A 1 102 ? 19.752 -2.156 -3.372 1.00 59.06 102 ALA A CA 1
ATOM 856 C C . ALA A 1 102 ? 20.735 -1.000 -3.467 1.00 59.06 102 ALA A C 1
ATOM 858 O O . ALA A 1 102 ? 21.442 -0.837 -4.454 1.00 59.06 102 ALA A O 1
ATOM 859 N N . THR A 1 103 ? 20.866 -0.282 -2.364 1.00 59.47 103 THR A N 1
ATOM 860 C CA . THR A 1 103 ? 21.899 0.732 -2.150 1.00 59.47 103 THR A CA 1
ATOM 861 C C . THR A 1 103 ? 23.309 0.121 -2.025 1.00 59.47 103 THR A C 1
ATOM 863 O O . THR A 1 103 ? 24.246 0.842 -1.706 1.00 59.47 103 THR A O 1
ATOM 866 N N . LEU A 1 104 ? 23.458 -1.206 -2.203 1.00 64.81 104 LEU A N 1
ATOM 867 C CA . LEU A 1 104 ? 24.694 -1.993 -2.038 1.00 64.81 104 LEU A CA 1
ATOM 868 C C . LEU A 1 104 ? 25.460 -1.686 -0.733 1.00 64.81 104 LEU A C 1
ATOM 870 O O . LEU A 1 104 ? 26.681 -1.797 -0.668 1.00 64.81 104 LEU A O 1
ATOM 874 N N . ARG A 1 105 ? 24.752 -1.275 0.327 1.00 66.88 105 ARG A N 1
ATOM 875 C CA . ARG A 1 105 ? 25.355 -1.025 1.641 1.00 66.88 105 ARG A CA 1
ATOM 876 C C . ARG A 1 105 ? 25.346 -2.319 2.433 1.00 66.88 105 ARG A C 1
ATOM 878 O O . ARG A 1 105 ? 24.315 -2.700 2.984 1.00 66.88 105 ARG A O 1
ATOM 885 N N . TYR A 1 106 ? 26.491 -2.982 2.469 1.00 78.50 106 TYR A N 1
ATOM 886 C CA . TYR A 1 106 ? 26.682 -4.215 3.222 1.00 78.50 106 TYR A CA 1
ATOM 887 C C . TYR A 1 106 ? 27.414 -3.955 4.527 1.00 78.50 106 TYR A C 1
ATOM 889 O O . TYR A 1 106 ? 28.138 -2.971 4.675 1.00 78.50 106 TYR A O 1
ATOM 897 N N . ILE A 1 107 ? 27.218 -4.863 5.477 1.00 80.19 107 ILE A N 1
ATOM 898 C CA . ILE A 1 107 ? 27.973 -4.873 6.723 1.00 80.19 107 ILE A CA 1
ATOM 899 C C . ILE A 1 107 ? 29.437 -5.196 6.380 1.00 80.19 107 ILE A C 1
ATOM 901 O O . ILE A 1 107 ? 29.691 -6.271 5.830 1.00 80.19 107 ILE A O 1
ATOM 905 N N . PRO A 1 108 ? 30.400 -4.318 6.712 1.00 80.56 108 PRO A N 1
ATOM 906 C CA . PRO A 1 108 ? 31.814 -4.586 6.485 1.00 80.56 108 PRO A CA 1
ATOM 907 C C . PRO A 1 108 ? 32.267 -5.867 7.194 1.00 80.56 108 PRO A C 1
ATOM 909 O O . PRO A 1 108 ? 31.821 -6.167 8.313 1.00 80.56 108 PRO A O 1
ATOM 912 N N . ASN A 1 109 ? 33.158 -6.631 6.558 1.00 78.00 109 ASN A N 1
ATOM 913 C CA . ASN A 1 109 ? 33.628 -7.905 7.108 1.00 78.00 109 ASN A CA 1
ATOM 914 C C . ASN A 1 109 ? 34.398 -7.732 8.432 1.00 78.00 109 ASN A C 1
ATOM 916 O O . ASN A 1 109 ? 34.343 -8.604 9.298 1.00 78.00 109 ASN A O 1
ATOM 920 N N . ASP A 1 110 ? 35.053 -6.590 8.614 1.00 85.00 110 ASP A N 1
ATOM 921 C CA . ASP A 1 110 ? 35.802 -6.179 9.807 1.00 85.00 110 ASP A CA 1
ATOM 922 C C . ASP A 1 110 ? 34.919 -5.638 10.946 1.00 85.00 110 ASP A C 1
ATOM 924 O O . ASP A 1 110 ? 35.378 -5.487 12.077 1.00 85.00 110 ASP A O 1
ATOM 928 N N . SER A 1 111 ? 33.633 -5.384 10.694 1.00 84.56 111 SER A N 1
ATOM 929 C CA . SER A 1 111 ? 32.726 -4.882 11.727 1.00 84.56 111 SER A CA 1
ATOM 930 C C . SER A 1 111 ? 32.432 -5.928 12.813 1.00 84.56 111 SER A C 1
ATOM 932 O O . SER A 1 111 ? 32.436 -7.137 12.568 1.00 84.56 111 SER A O 1
ATOM 934 N N . HIS A 1 112 ? 32.083 -5.472 14.017 1.00 87.38 112 HIS A N 1
ATOM 935 C CA . HIS A 1 112 ? 31.802 -6.334 15.175 1.00 87.38 112 HIS A CA 1
ATOM 936 C C . HIS A 1 112 ? 30.412 -7.013 15.150 1.00 87.38 112 HIS A C 1
ATOM 938 O O . HIS A 1 112 ? 29.883 -7.413 16.185 1.00 87.38 112 HIS A O 1
ATOM 944 N N . HIS A 1 113 ? 29.791 -7.129 13.974 1.00 83.94 113 HIS A N 1
ATOM 945 C CA . HIS A 1 113 ? 28.479 -7.757 13.819 1.00 83.94 113 HIS A CA 1
ATOM 946 C C . HIS A 1 113 ? 28.576 -9.292 13.788 1.00 83.94 113 HIS A C 1
ATOM 948 O O . HIS A 1 113 ? 29.556 -9.835 13.261 1.00 83.94 113 HIS A O 1
ATOM 954 N N . PRO 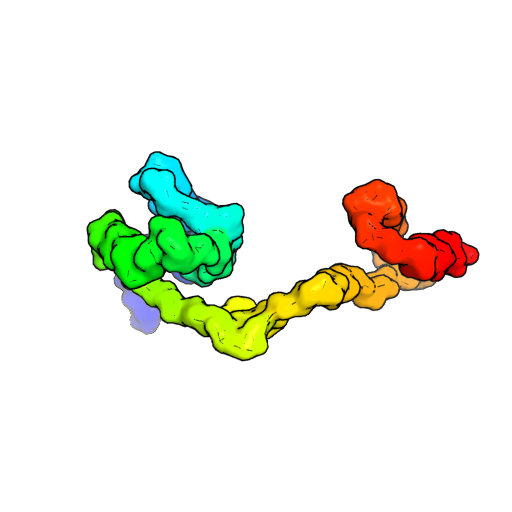A 1 114 ? 27.532 -10.006 14.257 1.00 90.25 114 PRO A N 1
ATOM 955 C CA . PRO A 1 114 ? 27.425 -11.453 14.120 1.00 90.25 114 PRO A CA 1
ATOM 956 C C . PRO A 1 114 ? 27.650 -11.937 12.684 1.00 90.25 114 PRO A C 1
ATOM 958 O O . PRO A 1 114 ? 27.119 -11.375 11.722 1.00 90.25 114 PRO A O 1
ATOM 961 N N . PHE A 1 115 ? 28.387 -13.039 12.547 1.00 85.44 115 PHE A N 1
ATOM 962 C CA . PHE A 1 115 ? 28.746 -13.629 11.253 1.00 85.44 115 PHE A CA 1
ATOM 963 C C . PHE A 1 115 ? 27.525 -13.970 10.382 1.00 85.44 115 PHE A C 1
ATOM 965 O O . PHE A 1 115 ? 27.561 -13.820 9.163 1.00 85.44 115 PHE A O 1
ATOM 972 N N . GLN A 1 116 ? 26.406 -14.339 11.010 1.00 88.31 116 GLN A N 1
ATOM 973 C CA . GLN A 1 116 ? 25.149 -14.648 10.326 1.00 88.31 116 GLN A CA 1
ATOM 974 C C . GLN A 1 116 ? 24.606 -13.465 9.506 1.00 88.31 116 GLN A C 1
ATOM 976 O O . GLN A 1 116 ? 24.122 -13.673 8.398 1.00 88.31 116 GLN A O 1
ATOM 981 N N . HIS A 1 117 ? 24.725 -12.225 9.993 1.00 85.19 117 HIS A N 1
ATOM 982 C CA . HIS A 1 117 ? 24.258 -11.041 9.257 1.00 85.19 117 HIS A CA 1
ATOM 983 C C . HIS A 1 117 ? 25.172 -10.688 8.074 1.00 85.19 117 HIS A C 1
ATOM 985 O O . HIS A 1 117 ? 24.696 -10.223 7.034 1.00 85.19 117 HIS A O 1
ATOM 991 N N . LYS A 1 118 ? 26.476 -10.971 8.202 1.00 85.75 118 LYS A N 1
ATOM 992 C CA . LYS A 1 118 ? 27.454 -10.827 7.113 1.00 85.75 118 LYS A CA 1
ATOM 993 C C . LYS A 1 118 ? 27.167 -11.833 5.995 1.00 85.75 118 LYS A C 1
ATOM 995 O O . LYS A 1 118 ? 27.017 -11.441 4.841 1.00 85.75 118 LYS A O 1
ATOM 1000 N N . ILE A 1 119 ? 26.973 -13.109 6.345 1.00 87.38 119 ILE A N 1
ATOM 1001 C CA . ILE A 1 119 ? 26.586 -14.154 5.384 1.00 87.38 119 ILE A CA 1
ATOM 1002 C C . ILE A 1 119 ? 25.224 -13.865 4.745 1.00 87.38 119 ILE A C 1
ATOM 1004 O O . ILE A 1 119 ? 25.068 -14.060 3.544 1.00 87.38 119 ILE A O 1
ATOM 1008 N N . ALA A 1 120 ? 24.238 -13.382 5.505 1.00 86.25 120 ALA A N 1
ATOM 1009 C CA . ALA A 1 120 ? 22.918 -13.068 4.958 1.00 86.25 120 ALA A CA 1
ATOM 1010 C C . ALA A 1 120 ? 22.991 -12.026 3.827 1.00 86.25 120 ALA A C 1
ATOM 1012 O O . ALA A 1 120 ? 22.308 -12.172 2.815 1.00 86.25 120 ALA A O 1
ATOM 1013 N N . SER A 1 121 ? 23.867 -11.026 3.966 1.00 82.38 121 SER A N 1
ATOM 1014 C CA . SER A 1 121 ? 24.127 -10.020 2.929 1.00 82.38 121 SER A CA 1
ATOM 1015 C C . SER A 1 121 ? 24.705 -10.637 1.648 1.00 82.38 121 SER A C 1
ATOM 1017 O O . SER A 1 121 ? 24.271 -10.304 0.546 1.00 82.38 121 SER A O 1
ATOM 1019 N N . PHE A 1 122 ? 25.637 -11.584 1.791 1.00 82.81 122 PHE A N 1
ATOM 1020 C CA . PHE A 1 122 ? 26.223 -12.320 0.668 1.00 82.81 122 PHE A CA 1
ATOM 1021 C C . PHE A 1 122 ? 25.208 -13.254 -0.010 1.00 82.81 122 PHE A C 1
ATOM 1023 O O . PHE A 1 122 ? 25.062 -13.254 -1.230 1.00 82.81 122 PHE A O 1
ATOM 1030 N N . ASN A 1 123 ? 24.438 -14.008 0.773 1.00 86.81 123 ASN A N 1
ATOM 1031 C CA . ASN A 1 123 ? 23.393 -14.885 0.246 1.00 86.81 123 ASN A CA 1
ATOM 1032 C C . ASN A 1 123 ? 22.318 -14.092 -0.504 1.00 86.81 123 ASN A C 1
ATOM 1034 O O . ASN A 1 123 ? 21.837 -14.537 -1.545 1.00 86.81 123 ASN A O 1
ATOM 1038 N N . PHE A 1 124 ? 21.968 -12.903 -0.006 1.00 83.94 124 PHE A N 1
ATOM 1039 C CA . PHE A 1 124 ? 21.070 -11.985 -0.696 1.00 83.94 124 PHE A CA 1
ATOM 1040 C C . PHE A 1 124 ? 21.622 -11.563 -2.065 1.00 83.94 124 PHE A C 1
ATOM 1042 O O . PHE A 1 124 ? 20.871 -11.576 -3.037 1.00 83.94 124 PHE A O 1
ATOM 1049 N N . LEU A 1 125 ? 22.919 -11.249 -2.169 1.00 80.81 125 LEU A N 1
ATOM 1050 C CA . LEU A 1 125 ? 23.575 -10.923 -3.441 1.00 80.81 125 LEU A CA 1
ATOM 1051 C C . LEU A 1 125 ? 23.489 -12.071 -4.452 1.00 80.81 125 LEU A C 1
ATOM 1053 O O . LEU A 1 125 ? 23.059 -11.853 -5.582 1.00 80.81 125 LEU A O 1
ATOM 1057 N N . ILE A 1 126 ? 23.817 -13.298 -4.035 1.00 82.44 126 ILE A N 1
ATOM 1058 C CA . ILE A 1 126 ? 23.723 -14.490 -4.895 1.00 82.44 126 ILE A CA 1
ATOM 1059 C C . ILE A 1 126 ? 22.278 -14.732 -5.339 1.00 82.44 126 ILE A C 1
ATOM 1061 O O . ILE A 1 126 ? 22.005 -14.922 -6.524 1.00 82.44 126 ILE A O 1
ATOM 1065 N N . HIS A 1 127 ? 21.334 -14.681 -4.399 1.00 82.69 127 HIS A N 1
ATOM 1066 C CA . HIS A 1 127 ? 19.919 -14.848 -4.705 1.00 82.69 127 HIS A CA 1
ATOM 1067 C C . HIS A 1 127 ? 19.422 -13.763 -5.664 1.00 82.69 127 HIS A C 1
ATOM 1069 O O . HIS A 1 127 ? 18.593 -14.034 -6.532 1.00 82.69 127 HIS A O 1
ATOM 1075 N N . ARG A 1 128 ? 19.927 -12.534 -5.530 1.00 79.00 128 ARG A N 1
ATOM 1076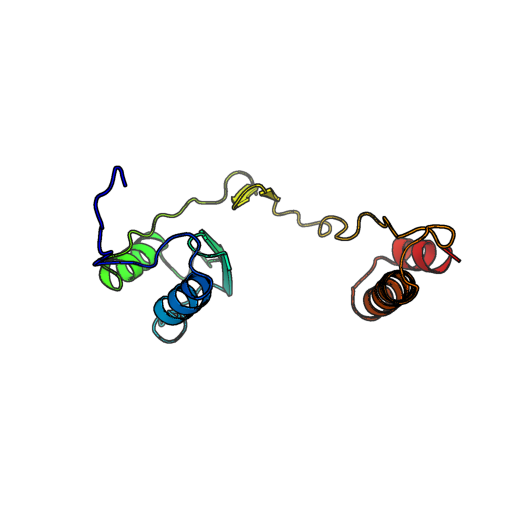 C CA . ARG A 1 128 ? 19.565 -11.437 -6.417 1.00 79.00 128 ARG A CA 1
ATOM 1077 C C . ARG A 1 128 ? 20.105 -11.650 -7.828 1.00 79.00 128 ARG A C 1
ATOM 1079 O O . ARG A 1 128 ? 19.335 -11.524 -8.773 1.00 79.00 128 ARG A O 1
ATOM 1086 N N . LEU A 1 129 ? 21.381 -12.014 -7.952 1.00 77.44 129 LEU A N 1
ATOM 1087 C CA . LEU A 1 129 ? 22.047 -12.266 -9.232 1.00 77.44 129 LEU A CA 1
ATOM 1088 C C . LEU A 1 129 ? 21.315 -13.329 -10.065 1.00 77.44 129 LEU A C 1
ATOM 1090 O O . LEU A 1 129 ? 21.223 -13.206 -11.282 1.00 77.44 129 LEU A O 1
ATOM 1094 N N . LEU A 1 130 ? 20.786 -14.363 -9.403 1.00 79.62 130 LEU A N 1
ATOM 1095 C CA . LEU A 1 130 ? 20.103 -15.477 -10.061 1.00 79.62 130 LEU A CA 1
ATOM 1096 C C . LEU A 1 130 ? 18.635 -15.192 -10.402 1.00 79.62 130 LEU A C 1
ATOM 1098 O O . LEU A 1 130 ? 18.136 -15.717 -11.393 1.00 79.62 130 LEU A O 1
ATOM 1102 N N . ASN A 1 131 ? 17.933 -14.401 -9.583 1.00 77.44 131 ASN A N 1
ATOM 1103 C CA . ASN A 1 131 ? 16.473 -14.272 -9.678 1.00 77.44 131 ASN A CA 1
ATOM 1104 C C . ASN A 1 131 ? 15.982 -12.928 -10.226 1.00 77.44 131 ASN A C 1
ATOM 1106 O O . ASN A 1 131 ? 14.816 -12.830 -10.607 1.00 77.44 131 ASN A O 1
ATOM 1110 N N . PHE A 1 132 ? 16.819 -11.888 -10.259 1.00 73.62 132 PHE A N 1
ATOM 1111 C CA . PHE A 1 132 ? 16.423 -10.586 -10.794 1.00 73.62 132 PHE A CA 1
ATOM 1112 C C . PHE A 1 132 ? 16.955 -10.398 -12.217 1.00 73.62 132 PHE A C 1
ATOM 1114 O O . PHE A 1 132 ? 18.129 -10.669 -12.470 1.00 73.62 132 PHE A O 1
ATOM 1121 N N . PRO A 1 133 ? 16.131 -9.891 -13.152 1.00 68.88 133 PRO A N 1
ATOM 1122 C CA . PRO A 1 133 ? 16.583 -9.557 -14.495 1.00 68.88 133 PRO A CA 1
ATOM 1123 C C . PRO A 1 133 ? 17.484 -8.315 -14.439 1.00 68.88 133 PRO A C 1
ATOM 1125 O O . PRO A 1 133 ? 17.022 -7.178 -14.526 1.00 68.88 133 PRO A O 1
ATOM 1128 N N . LEU A 1 134 ? 18.783 -8.537 -14.244 1.00 67.44 134 LEU A N 1
ATOM 1129 C CA . LEU A 1 134 ? 19.811 -7.500 -14.285 1.00 67.44 134 LEU A CA 1
ATOM 1130 C C . LEU A 1 134 ? 20.197 -7.200 -15.740 1.00 67.44 134 LEU A C 1
ATOM 1132 O O . LEU A 1 134 ? 20.227 -8.091 -16.591 1.00 67.44 134 LEU A O 1
ATOM 1136 N N . SER A 1 135 ? 20.535 -5.942 -16.034 1.00 73.50 135 SER A N 1
ATOM 1137 C CA . SER A 1 135 ? 21.191 -5.605 -17.300 1.00 73.50 135 SER A CA 1
ATOM 1138 C C . SER A 1 135 ? 22.579 -6.258 -17.359 1.00 73.50 135 SER A C 1
ATOM 1140 O O . SER A 1 135 ? 23.216 -6.470 -16.325 1.00 73.50 135 SER A O 1
ATOM 1142 N N . LYS A 1 136 ? 23.075 -6.565 -18.567 1.00 74.75 136 LYS A N 1
ATOM 1143 C CA . LYS A 1 136 ? 24.393 -7.210 -18.751 1.00 74.75 136 LYS A CA 1
ATOM 1144 C C . LYS A 1 136 ? 25.528 -6.440 -18.065 1.00 74.75 136 LYS A C 1
ATOM 1146 O O . LYS A 1 136 ? 26.388 -7.047 -17.441 1.00 74.75 136 LYS A O 1
ATOM 1151 N N . GLU A 1 137 ? 25.491 -5.113 -18.133 1.00 75.44 137 GLU A N 1
ATOM 1152 C CA . GLU A 1 137 ? 26.475 -4.234 -17.490 1.00 75.44 137 GLU A CA 1
ATOM 1153 C C . GLU A 1 137 ? 26.465 -4.368 -15.960 1.00 75.44 137 GLU A C 1
ATOM 1155 O O . GLU A 1 137 ? 27.520 -4.450 -15.335 1.00 75.44 137 GLU A O 1
ATOM 1160 N N . ARG A 1 138 ? 25.275 -4.457 -15.349 1.00 69.81 138 ARG A N 1
ATOM 1161 C CA . ARG A 1 138 ? 25.127 -4.623 -13.895 1.00 69.81 138 ARG A CA 1
ATOM 1162 C C . ARG A 1 138 ? 25.545 -6.007 -13.426 1.00 69.81 138 ARG A C 1
ATOM 1164 O O . ARG A 1 138 ? 26.166 -6.123 -12.377 1.00 69.81 138 ARG A O 1
ATOM 1171 N N . PHE A 1 139 ? 25.236 -7.037 -14.209 1.00 74.31 139 PHE A N 1
ATOM 1172 C CA . PHE A 1 139 ? 25.670 -8.400 -13.921 1.00 74.31 139 PHE A CA 1
ATOM 1173 C C . PHE A 1 139 ? 27.202 -8.493 -13.848 1.00 74.31 139 PHE A C 1
ATOM 1175 O O . PHE A 1 139 ? 27.740 -9.040 -12.887 1.00 74.31 139 PHE A O 1
ATOM 1182 N N . GLU A 1 140 ? 27.908 -7.905 -14.819 1.00 76.81 140 GLU A N 1
ATOM 1183 C CA . GLU A 1 140 ? 29.376 -7.886 -14.819 1.00 76.81 140 GLU A CA 1
ATOM 1184 C C . GLU A 1 140 ? 29.949 -7.013 -13.695 1.00 76.81 140 GLU A C 1
ATOM 1186 O O . GLU A 1 140 ? 30.914 -7.413 -13.048 1.00 76.81 140 GLU A O 1
ATOM 1191 N N . HIS A 1 141 ? 29.341 -5.862 -13.389 1.00 74.94 141 HIS A N 1
ATOM 1192 C CA . HIS A 1 141 ? 29.750 -5.051 -12.238 1.00 74.94 141 HIS A CA 1
ATOM 1193 C C . HIS A 1 141 ? 29.630 -5.828 -10.915 1.00 74.94 141 HIS A C 1
ATOM 1195 O O . HIS A 1 141 ? 30.555 -5.823 -10.110 1.00 74.94 141 HIS A O 1
ATOM 1201 N N . GLU A 1 142 ? 28.518 -6.534 -10.696 1.00 70.75 142 GLU A N 1
ATOM 1202 C CA . GLU A 1 142 ? 28.284 -7.295 -9.462 1.00 70.75 142 GLU A CA 1
ATOM 1203 C C . GLU A 1 142 ? 29.165 -8.538 -9.336 1.00 70.75 142 GLU A C 1
ATOM 1205 O O . GLU A 1 142 ? 29.597 -8.876 -8.236 1.00 70.75 142 GLU A O 1
ATOM 1210 N N . LYS A 1 143 ? 29.480 -9.195 -10.455 1.00 71.62 143 LYS A N 1
ATOM 1211 C CA . LYS A 1 143 ? 30.430 -10.313 -10.497 1.00 71.62 143 LYS A CA 1
ATOM 1212 C C . LYS A 1 143 ? 31.841 -9.895 -10.068 1.00 71.62 143 LYS A C 1
ATOM 1214 O O . LYS A 1 143 ? 32.557 -10.702 -9.481 1.00 71.62 143 LYS A O 1
ATOM 1219 N N . ASN A 1 144 ? 32.211 -8.644 -10.338 1.00 69.19 144 ASN A N 1
ATOM 1220 C CA . ASN A 1 144 ? 33.528 -8.077 -10.049 1.00 69.19 144 ASN A CA 1
ATOM 1221 C C . ASN A 1 144 ? 33.623 -7.403 -8.663 1.00 69.19 144 ASN A C 1
ATOM 1223 O O . ASN A 1 144 ? 34.634 -6.775 -8.370 1.00 69.19 144 ASN A O 1
ATOM 1227 N N . LEU A 1 145 ? 32.599 -7.524 -7.805 1.00 64.06 145 LEU A N 1
ATOM 1228 C CA . LEU A 1 145 ? 32.627 -7.032 -6.415 1.00 64.06 145 LEU A CA 1
ATOM 1229 C C . LEU A 1 145 ? 33.405 -7.951 -5.442 1.00 64.06 145 LEU A C 1
ATOM 1231 O O . LEU A 1 145 ? 33.365 -7.707 -4.236 1.00 64.06 145 LEU A O 1
ATOM 1235 N N . ASN A 1 146 ? 34.089 -8.986 -5.948 1.00 46.03 146 ASN A N 1
ATOM 1236 C CA . ASN A 1 146 ? 34.951 -9.894 -5.176 1.00 46.03 146 ASN A CA 1
ATOM 1237 C C . ASN A 1 146 ? 36.433 -9.563 -5.348 1.00 46.03 146 ASN A C 1
ATOM 1239 O O . ASN A 1 146 ? 36.881 -9.514 -6.516 1.00 46.03 146 ASN A O 1
#

Foldseek 3Di:
DVPDDDDDPDADDPPPPCRQVVQCVVPPCVVPDPDAFPDWDDDRLFIDGHDDVVVDVVVVVQVVVCVVCVVDRDDDDDDDPQWDDGDPDIHHDDPDDDDPPDPLDADDPPDPDDPVRNVVSVVVLVVCLPPPPDDPVVNVVSVPPD

InterPro domains:
  IPR000477 Reverse transcriptase domain [PS50878] (1-126)

Radius of gyration: 22.0 Å; chains: 1; bounding box: 58×29×55 Å

pLDDT: mean 79.05, std 9.37, range [46.03, 91.5]

Sequence (146 aa):
YNGEYFQQHEGTAMGNSLSPYLVNLFMKVKDKFEYFPRVWFRYVDDILAVFDTKAIGLDNFVAKLNNRFPTIKFTYEMEHNEQLQFLDVLVIRNSENMKETATLRYIPNDSHHPFQHKIASFNFLIHRLLNFPLSKERFEHEKNLN

Secondary structure (DSSP, 8-state):
-TT------SS--TT-TTHHHHHHHHT--GGG-SS--SEEEEETTEEEEE--TTT--HHHHHHHHHHH-TTS-------BTTEEEETTEEEE--SS----S----PPPTTSSS-HHHHHHHHHHHHHHHHHS---HHHHHHHHT--

Organism: NCBI:txid1265417